Protein AF-A0A3B8UDR5-F1 (afdb_monomer)

Foldseek 3Di:
DVVVVVVVCCLAPPFQEQDDPQWADPDPWKTFRNVDDQQPDDQLCVVVVNPDDPDPRGSTNMDTNPDGPPPRHPDPD

Structure (mmCIF, N/CA/C/O backbone):
data_AF-A0A3B8UDR5-F1
#
_entry.id   AF-A0A3B8UDR5-F1
#
loop_
_atom_site.group_PDB
_atom_site.id
_atom_site.type_symbol
_atom_site.label_atom_id
_atom_site.label_alt_id
_atom_site.label_comp_id
_atom_site.label_asym_id
_atom_site.label_entity_id
_atom_site.label_seq_id
_atom_site.pdbx_PDB_ins_code
_atom_site.Cartn_x
_atom_site.Cartn_y
_atom_site.Cartn_z
_atom_site.occupancy
_atom_site.B_iso_or_equiv
_atom_site.auth_seq_id
_atom_site.auth_comp_id
_atom_site.auth_asym_id
_atom_site.auth_atom_id
_atom_site.pdbx_PDB_model_num
ATOM 1 N N . MET A 1 1 ? -20.539 5.636 18.678 1.00 59.44 1 MET A N 1
ATOM 2 C CA . MET A 1 1 ? -20.538 4.161 18.804 1.00 59.44 1 MET A CA 1
ATOM 3 C C . MET A 1 1 ? -20.100 3.478 17.511 1.00 59.44 1 MET A C 1
ATOM 5 O O . MET A 1 1 ? -19.344 2.533 17.585 1.00 59.44 1 MET A O 1
ATOM 9 N N . THR A 1 2 ? -20.476 3.977 16.333 1.00 82.38 2 THR A N 1
ATOM 10 C CA . THR A 1 2 ? -20.116 3.404 15.020 1.00 82.38 2 THR A CA 1
ATOM 11 C C . THR A 1 2 ? -18.616 3.401 14.704 1.00 82.38 2 THR A C 1
ATOM 13 O O . THR A 1 2 ? -18.121 2.397 14.209 1.00 82.38 2 THR A O 1
ATOM 16 N N . GLN A 1 3 ? -17.887 4.477 15.026 1.00 83.06 3 GLN A N 1
ATOM 17 C CA . GLN A 1 3 ? -16.465 4.598 14.671 1.00 83.06 3 GLN A CA 1
ATOM 18 C C . GLN A 1 3 ? -15.595 3.509 15.320 1.00 83.06 3 GLN A C 1
ATOM 20 O O . GLN A 1 3 ? -14.842 2.849 14.627 1.00 83.06 3 GLN A O 1
ATOM 25 N N . GLN A 1 4 ? -15.795 3.224 16.61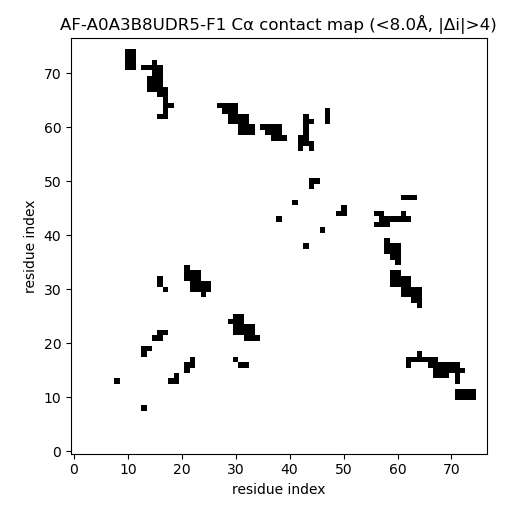2 1.00 85.50 4 GLN A N 1
ATOM 26 C CA . GLN A 1 4 ? -15.023 2.205 17.340 1.00 85.50 4 GLN A CA 1
ATOM 27 C C . GLN A 1 4 ? -15.160 0.795 16.747 1.00 85.50 4 GLN A C 1
ATOM 29 O O . GLN A 1 4 ? -14.195 0.040 16.735 1.00 85.50 4 GLN A O 1
ATOM 34 N N . PHE A 1 5 ? -16.345 0.433 16.245 1.00 86.31 5 PHE A N 1
ATOM 35 C CA . PHE A 1 5 ? -16.546 -0.857 15.579 1.00 86.31 5 PHE A CA 1
ATOM 36 C C . PHE A 1 5 ? -15.862 -0.912 14.213 1.00 86.31 5 PHE A C 1
ATOM 38 O O . PHE A 1 5 ? -15.324 -1.952 13.847 1.00 86.31 5 PHE A O 1
ATOM 45 N N . VAL A 1 6 ? -15.878 0.195 13.469 1.00 82.50 6 VAL A N 1
ATOM 46 C CA . VAL A 1 6 ? -15.195 0.296 12.173 1.00 82.50 6 VAL A CA 1
ATOM 47 C C . VAL A 1 6 ? -13.682 0.229 12.365 1.00 82.50 6 VAL A C 1
ATOM 49 O O . VAL A 1 6 ? -13.023 -0.522 11.654 1.00 82.50 6 VAL A O 1
ATOM 52 N N . ASP A 1 7 ? -13.156 0.938 13.363 1.00 80.81 7 ASP A N 1
ATOM 53 C CA . ASP A 1 7 ? -11.732 0.944 13.693 1.00 80.81 7 ASP A CA 1
ATOM 54 C C . ASP A 1 7 ? -11.266 -0.453 14.128 1.00 80.81 7 ASP A C 1
ATOM 56 O O . ASP A 1 7 ? -10.263 -0.942 13.624 1.00 80.81 7 ASP A O 1
ATOM 60 N N . ALA A 1 8 ? -12.024 -1.143 14.992 1.00 80.75 8 ALA A N 1
ATOM 61 C CA . ALA A 1 8 ? -11.706 -2.509 15.419 1.00 80.75 8 ALA A CA 1
ATOM 62 C C . ALA A 1 8 ? -11.768 -3.520 14.261 1.00 80.75 8 ALA A C 1
ATOM 64 O O . ALA A 1 8 ? -10.882 -4.359 14.114 1.00 80.75 8 ALA A O 1
ATOM 65 N N . PHE A 1 9 ? -12.788 -3.419 13.403 1.00 80.31 9 PHE A N 1
ATOM 66 C CA . PHE A 1 9 ? -12.907 -4.274 12.222 1.00 80.31 9 PHE A CA 1
ATOM 67 C C . PHE A 1 9 ? -11.736 -4.065 11.256 1.00 80.31 9 PHE A C 1
ATOM 69 O O . PHE A 1 9 ? -11.185 -5.034 10.732 1.00 80.31 9 PHE A O 1
ATOM 76 N N . TYR A 1 10 ? -11.348 -2.808 11.038 1.00 76.25 10 TYR A N 1
ATOM 77 C CA . TYR A 1 10 ? -10.225 -2.448 10.184 1.00 76.25 10 TYR A CA 1
ATOM 78 C C . TYR A 1 10 ? -8.881 -2.864 10.797 1.00 76.25 10 TYR A C 1
ATOM 80 O O . TYR A 1 10 ? -8.053 -3.402 10.079 1.00 76.25 10 TYR A O 1
ATOM 88 N N . ALA A 1 11 ? -8.689 -2.725 12.111 1.00 72.75 11 ALA A N 1
ATOM 89 C CA . ALA A 1 11 ? -7.521 -3.221 12.846 1.00 72.75 11 ALA A CA 1
ATOM 90 C C . ALA A 1 11 ? -7.312 -4.743 12.694 1.00 72.75 11 ALA A C 1
ATOM 92 O O . ALA A 1 11 ? -6.184 -5.219 12.569 1.00 72.75 11 ALA A O 1
ATOM 93 N N . GLU A 1 12 ? -8.402 -5.515 12.693 1.00 71.56 12 GLU A N 1
ATOM 94 C CA . GLU A 1 12 ? -8.362 -6.981 12.614 1.00 71.56 12 GLU A CA 1
ATOM 95 C C . GLU A 1 12 ? -8.270 -7.513 11.174 1.00 71.56 12 GLU A C 1
ATOM 97 O O . GLU A 1 12 ? -7.610 -8.520 10.926 1.00 71.56 12 GLU A O 1
ATOM 102 N N . ASN A 1 13 ? -8.918 -6.844 10.215 1.00 73.06 13 ASN A N 1
ATOM 103 C CA . ASN A 1 13 ? -9.086 -7.348 8.844 1.00 73.06 13 ASN A CA 1
ATOM 104 C C . ASN A 1 13 ? -8.388 -6.477 7.785 1.00 73.06 13 ASN A C 1
ATOM 106 O O . ASN A 1 13 ? -8.491 -6.743 6.584 1.00 73.06 13 ASN A O 1
ATOM 110 N N . GLY A 1 14 ? -7.716 -5.411 8.213 1.00 68.50 14 GLY A N 1
ATOM 111 C CA . GLY A 1 14 ? -7.094 -4.420 7.349 1.00 68.50 14 GLY A CA 1
ATOM 112 C C . GLY A 1 14 ? -5.871 -4.961 6.598 1.00 68.50 14 GLY A C 1
ATOM 113 O O . GLY A 1 14 ? -5.115 -5.787 7.112 1.00 68.50 14 GLY A O 1
ATOM 114 N N . PRO A 1 15 ? -5.636 -4.502 5.361 1.00 70.88 15 PRO A N 1
ATOM 115 C CA . PRO A 1 15 ? -4.480 -4.913 4.575 1.00 70.88 15 PRO A CA 1
ATOM 116 C C . PRO A 1 15 ? -3.185 -4.213 5.031 1.00 70.88 15 PRO A C 1
ATOM 118 O O . PRO A 1 15 ? -3.128 -2.994 5.078 1.00 70.88 15 PRO A O 1
ATOM 121 N N . CYS A 1 16 ? -2.097 -4.953 5.293 1.00 72.06 16 CYS A N 1
ATOM 122 C CA . CYS A 1 16 ? -0.856 -4.375 5.861 1.00 72.06 16 CYS A CA 1
ATOM 123 C 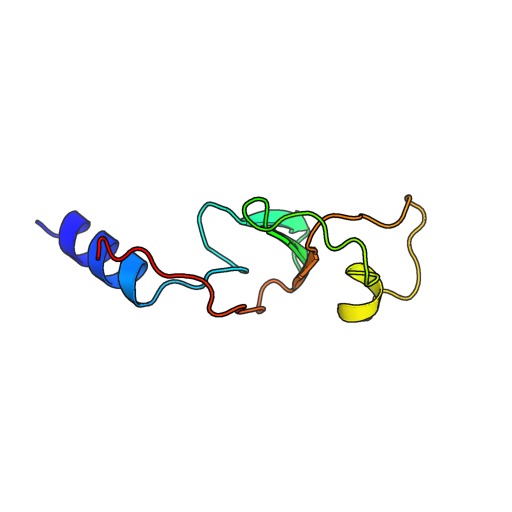C . CYS A 1 16 ? 0.016 -3.575 4.901 1.00 72.06 16 CYS A C 1
ATOM 125 O O . CYS A 1 16 ? 0.871 -2.807 5.336 1.00 72.06 16 CYS A O 1
ATOM 127 N N . CYS A 1 17 ? -0.084 -3.858 3.610 1.00 71.38 17 CYS A N 1
ATOM 128 C CA . CYS A 1 17 ? 0.832 -3.297 2.635 1.00 71.38 17 CYS A CA 1
ATOM 129 C C . CYS A 1 17 ? 0.074 -2.383 1.705 1.00 71.38 17 CYS A C 1
ATOM 131 O O . CYS A 1 17 ? 0.334 -1.206 1.764 1.00 71.38 17 CYS A O 1
ATOM 133 N N . ALA A 1 18 ? -0.899 -2.833 0.926 1.00 73.94 18 ALA A N 1
ATOM 134 C CA . ALA A 1 18 ? -1.717 -1.895 0.178 1.00 73.94 18 ALA A CA 1
ATOM 135 C C . ALA A 1 18 ? -2.952 -1.466 0.976 1.00 73.94 18 ALA A C 1
ATOM 137 O O . ALA A 1 18 ? -3.927 -2.205 1.070 1.00 73.94 18 ALA A O 1
ATOM 138 N N . GLY A 1 19 ? -2.910 -0.250 1.523 1.00 71.38 19 GLY A N 1
ATOM 139 C CA . GLY A 1 19 ? -4.071 0.367 2.161 1.00 71.38 19 GLY A CA 1
ATOM 140 C C . GLY A 1 19 ? -4.101 0.330 3.684 1.00 71.38 19 GLY A C 1
ATOM 141 O O . GLY A 1 19 ? -5.197 0.466 4.210 1.00 71.38 19 GLY A O 1
ATOM 142 N N . CYS A 1 20 ? -2.957 0.182 4.362 1.00 78.38 20 CYS A N 1
ATOM 143 C CA . CYS A 1 20 ? -2.779 0.599 5.760 1.00 78.38 20 CYS A CA 1
ATOM 144 C C . CYS A 1 20 ? -2.259 2.045 5.841 1.00 78.38 20 CYS A C 1
ATOM 146 O O . CYS A 1 20 ? -1.779 2.599 4.849 1.00 78.38 20 CYS A O 1
ATOM 148 N N . ASP A 1 21 ? -2.231 2.611 7.048 1.00 78.75 21 ASP A N 1
ATOM 149 C CA . ASP A 1 21 ? -1.676 3.950 7.308 1.00 78.75 21 ASP A CA 1
ATOM 150 C C . ASP A 1 21 ? -0.174 4.075 7.002 1.00 78.75 21 ASP A C 1
ATOM 152 O O . ASP A 1 21 ? 0.339 5.166 6.752 1.00 78.75 21 ASP A O 1
ATOM 156 N N . PHE A 1 22 ? 0.552 2.955 6.988 1.00 79.69 22 PHE A N 1
ATOM 157 C CA . PHE A 1 22 ? 1.985 2.908 6.685 1.00 79.69 22 PHE A CA 1
ATOM 158 C C . PHE A 1 22 ? 2.283 2.712 5.196 1.00 79.69 22 PHE A C 1
ATOM 160 O O . PHE A 1 22 ? 3.437 2.461 4.832 1.00 79.69 22 PHE A O 1
ATOM 167 N N . TRP A 1 23 ? 1.275 2.804 4.328 1.00 84.19 23 TRP A N 1
ATOM 168 C CA . TRP A 1 23 ? 1.472 2.713 2.891 1.00 84.19 23 TRP A CA 1
ATOM 169 C C . TRP A 1 23 ? 1.423 4.079 2.228 1.00 84.19 23 TRP A C 1
ATOM 171 O O . TRP A 1 23 ? 0.383 4.736 2.160 1.00 84.19 23 TRP A O 1
ATOM 181 N N . ARG A 1 24 ? 2.568 4.500 1.693 1.00 85.50 24 ARG A N 1
ATOM 182 C CA . ARG A 1 24 ? 2.690 5.763 0.975 1.00 85.50 24 ARG A CA 1
ATOM 183 C C . ARG A 1 24 ? 2.467 5.538 -0.513 1.00 85.50 24 ARG A C 1
ATOM 185 O O . ARG A 1 24 ? 3.160 4.752 -1.155 1.00 85.50 24 ARG A O 1
ATOM 192 N N . TRP A 1 25 ? 1.511 6.271 -1.069 1.00 85.75 25 TRP A N 1
ATOM 193 C CA . TRP A 1 25 ? 1.199 6.228 -2.493 1.00 85.75 25 TRP A CA 1
ATOM 194 C C . TRP A 1 25 ? 2.306 6.896 -3.318 1.00 85.75 25 TRP A C 1
ATOM 196 O O . TRP A 1 25 ? 2.680 8.035 -3.036 1.00 85.75 25 TRP A O 1
ATOM 206 N N . ILE A 1 26 ? 2.804 6.208 -4.349 1.00 85.38 26 ILE A N 1
ATOM 207 C CA . ILE A 1 26 ? 3.765 6.767 -5.315 1.00 85.38 26 ILE A CA 1
ATOM 208 C C . ILE A 1 26 ? 3.037 7.100 -6.620 1.00 85.38 26 ILE A C 1
ATOM 210 O O . ILE A 1 26 ? 3.190 8.190 -7.166 1.00 85.38 26 ILE A O 1
ATOM 214 N N . ASN A 1 27 ? 2.233 6.160 -7.122 1.00 84.69 27 ASN A N 1
ATOM 215 C CA . ASN A 1 27 ? 1.365 6.343 -8.280 1.00 84.69 27 ASN A CA 1
ATOM 216 C C . ASN A 1 27 ? 0.122 5.440 -8.188 1.00 84.69 27 ASN A C 1
ATOM 218 O O . ASN A 1 27 ? -0.074 4.705 -7.224 1.00 84.69 27 ASN A O 1
ATOM 222 N N . THR A 1 28 ? -0.720 5.447 -9.225 1.00 83.12 28 THR A N 1
ATOM 223 C CA . THR A 1 28 ? -2.013 4.737 -9.239 1.00 83.12 28 THR A CA 1
ATOM 224 C C . THR A 1 28 ? -1.934 3.230 -9.034 1.00 83.12 28 THR A C 1
ATOM 226 O O . THR A 1 28 ? -2.938 2.644 -8.617 1.00 83.12 28 THR A O 1
ATOM 229 N N . ARG A 1 29 ? -0.779 2.612 -9.300 1.00 84.56 29 ARG A N 1
ATOM 230 C CA . ARG A 1 29 ? -0.573 1.158 -9.254 1.00 84.56 29 ARG A CA 1
ATOM 231 C C . ARG A 1 29 ? 0.435 0.724 -8.190 1.00 84.56 29 ARG A C 1
ATOM 233 O O . ARG A 1 29 ? 0.417 -0.442 -7.811 1.00 84.56 29 ARG A O 1
ATOM 240 N N . ILE A 1 30 ? 1.298 1.629 -7.729 1.00 84.75 30 ILE A N 1
ATOM 241 C CA . ILE A 1 30 ? 2.458 1.325 -6.886 1.00 84.75 30 ILE A CA 1
ATOM 242 C C . ILE A 1 30 ? 2.511 2.291 -5.703 1.00 84.75 30 ILE A C 1
ATOM 244 O O . ILE A 1 30 ? 2.295 3.498 -5.843 1.00 84.75 30 ILE A O 1
ATOM 248 N N . GLY A 1 31 ? 2.882 1.759 -4.548 1.00 84.88 31 GLY A N 1
ATOM 249 C CA . GLY A 1 31 ? 3.284 2.538 -3.387 1.00 84.88 31 GLY A CA 1
ATOM 250 C C . GLY A 1 31 ? 4.391 1.825 -2.630 1.00 84.88 31 GLY A C 1
ATOM 251 O O . GLY A 1 31 ? 4.977 0.864 -3.129 1.00 84.88 31 GLY A O 1
ATOM 252 N N . GLU A 1 32 ? 4.680 2.299 -1.428 1.00 83.81 32 GLU A N 1
ATOM 253 C CA . GLU A 1 32 ? 5.703 1.715 -0.569 1.00 83.81 32 GLU A CA 1
ATOM 254 C C . GLU A 1 32 ? 5.228 1.575 0.872 1.00 83.81 32 GLU A C 1
ATOM 256 O O . GLU A 1 32 ? 4.533 2.441 1.406 1.00 83.81 32 GLU A O 1
ATOM 261 N N . CYS A 1 33 ? 5.640 0.486 1.517 1.00 82.19 33 CYS A N 1
ATOM 262 C CA . CYS A 1 33 ? 5.462 0.320 2.952 1.00 82.19 33 CYS A CA 1
ATOM 263 C C . CYS A 1 33 ? 6.611 1.014 3.696 1.00 82.19 33 CYS A C 1
ATOM 265 O O . CYS A 1 33 ? 7.765 0.598 3.572 1.00 82.19 33 CYS A O 1
ATOM 267 N N . ILE A 1 34 ? 6.300 2.046 4.488 1.00 81.56 34 ILE A N 1
ATOM 268 C CA . ILE A 1 34 ? 7.298 2.790 5.281 1.00 81.56 34 ILE A CA 1
ATOM 269 C C . ILE A 1 34 ? 7.578 2.164 6.655 1.00 81.56 34 ILE A C 1
ATOM 271 O O . ILE A 1 34 ? 8.516 2.570 7.334 1.00 81.56 34 ILE A O 1
ATOM 275 N N . ARG A 1 35 ? 6.770 1.182 7.078 1.00 78.44 35 ARG A N 1
ATOM 276 C CA . ARG A 1 35 ? 6.957 0.452 8.345 1.00 78.44 35 ARG A CA 1
ATOM 277 C C . ARG A 1 35 ? 8.027 -0.630 8.237 1.00 78.44 35 ARG A C 1
ATOM 279 O O . ARG A 1 35 ? 8.757 -0.869 9.194 1.00 78.44 35 ARG A O 1
ATOM 286 N N . MET A 1 36 ? 8.099 -1.298 7.089 1.00 73.81 36 MET A N 1
ATOM 287 C CA . MET A 1 36 ? 9.080 -2.352 6.856 1.00 73.81 36 MET A CA 1
ATOM 288 C C . MET A 1 36 ? 10.443 -1.739 6.509 1.00 73.81 36 MET A C 1
ATOM 290 O O . MET A 1 36 ? 10.496 -0.769 5.745 1.00 73.81 36 MET A O 1
ATOM 294 N N . PRO A 1 37 ? 11.554 -2.292 7.027 1.00 71.62 37 PRO A N 1
ATOM 295 C CA . PRO A 1 37 ? 12.887 -1.803 6.702 1.00 71.62 37 PRO A CA 1
ATOM 296 C C . PRO A 1 37 ? 13.179 -2.001 5.207 1.00 71.62 37 PRO A C 1
ATOM 298 O O . PRO A 1 37 ? 12.750 -3.016 4.659 1.00 71.62 37 PRO A O 1
ATOM 301 N N . PRO A 1 38 ? 13.916 -1.082 4.553 1.00 69.25 38 PRO A N 1
ATOM 302 C CA . PRO A 1 38 ? 14.314 -1.193 3.148 1.00 69.25 38 PRO A CA 1
ATOM 303 C C . PRO A 1 38 ? 14.779 -2.608 2.786 1.00 69.25 38 PRO A C 1
A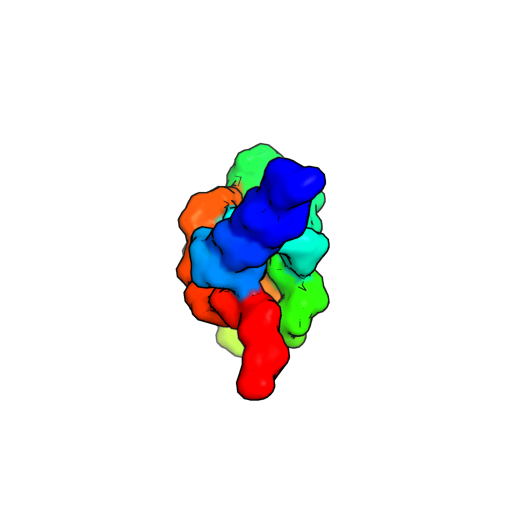TOM 305 O O . PRO A 1 38 ? 15.618 -3.174 3.496 1.00 69.25 38 PRO A O 1
ATOM 308 N N . ASN A 1 39 ? 14.260 -3.193 1.703 1.00 66.38 39 ASN A N 1
ATOM 309 C CA . ASN A 1 39 ? 14.672 -4.530 1.292 1.00 66.38 39 ASN A CA 1
ATOM 310 C C . ASN A 1 39 ? 16.079 -4.475 0.675 1.00 66.38 39 ASN A C 1
ATOM 312 O O . ASN A 1 39 ? 16.286 -4.196 -0.498 1.00 66.38 39 ASN A O 1
ATOM 316 N N . GLN A 1 40 ? 17.098 -4.762 1.480 1.00 57.78 40 GLN A N 1
ATOM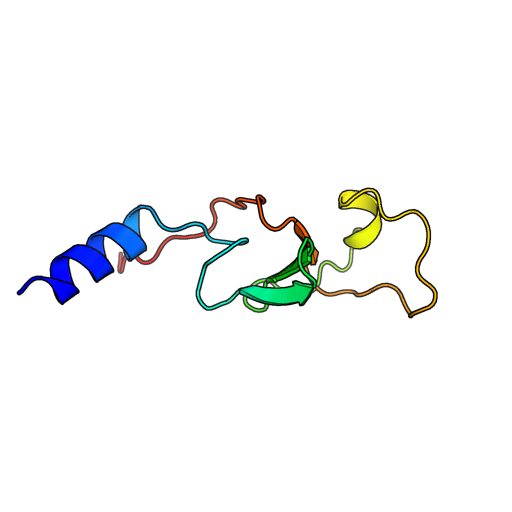 317 C CA . GLN A 1 40 ? 18.489 -4.673 1.019 1.00 57.78 40 GLN A CA 1
ATOM 318 C C . GLN A 1 40 ? 18.889 -5.802 0.049 1.00 57.78 40 GLN A C 1
ATOM 320 O O . GLN A 1 40 ? 19.967 -5.749 -0.537 1.00 57.78 40 GLN A O 1
ATOM 325 N N . SER A 1 41 ? 18.050 -6.831 -0.111 1.00 53.56 41 SER A N 1
ATOM 326 C CA . SER A 1 41 ? 18.396 -8.085 -0.793 1.00 53.56 41 SER A CA 1
ATOM 327 C C . SER A 1 41 ? 17.650 -8.353 -2.103 1.00 53.56 41 SER A C 1
ATOM 329 O O . SER A 1 41 ? 18.014 -9.293 -2.808 1.00 53.56 41 SER A O 1
ATOM 331 N N . HIS A 1 42 ? 16.632 -7.567 -2.464 1.00 54.75 42 HIS A N 1
ATOM 332 C CA . HIS A 1 42 ? 15.851 -7.807 -3.678 1.00 54.75 42 HIS A CA 1
ATOM 333 C C . HIS A 1 42 ? 15.447 -6.491 -4.324 1.00 54.75 42 HIS A C 1
ATOM 335 O O . HIS A 1 42 ? 15.027 -5.561 -3.645 1.00 54.75 42 HIS A O 1
ATOM 341 N N . ASP A 1 43 ? 15.523 -6.422 -5.648 1.00 64.25 43 ASP A N 1
ATOM 342 C CA . ASP A 1 43 ? 14.937 -5.305 -6.368 1.00 64.25 43 ASP A CA 1
ATOM 343 C C . ASP A 1 43 ? 13.414 -5.344 -6.220 1.00 64.25 43 ASP A C 1
ATOM 345 O O . ASP A 1 43 ? 12.731 -6.168 -6.837 1.00 64.25 43 ASP A O 1
ATOM 349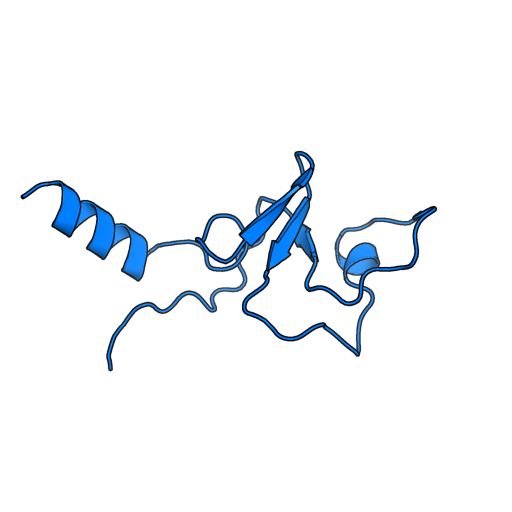 N N . ALA A 1 44 ? 12.887 -4.463 -5.371 1.00 68.31 44 ALA A N 1
ATOM 350 C CA . ALA A 1 44 ? 11.454 -4.330 -5.157 1.00 68.31 44 ALA A CA 1
ATOM 351 C C . ALA A 1 44 ? 10.715 -4.021 -6.471 1.00 68.31 44 ALA A C 1
ATOM 353 O O . ALA A 1 44 ? 9.600 -4.491 -6.671 1.00 68.31 44 ALA A O 1
ATOM 354 N N . ALA A 1 45 ? 11.345 -3.288 -7.397 1.00 69.88 45 ALA A N 1
ATOM 355 C CA . ALA A 1 45 ? 10.750 -2.929 -8.680 1.00 69.88 45 ALA A CA 1
ATOM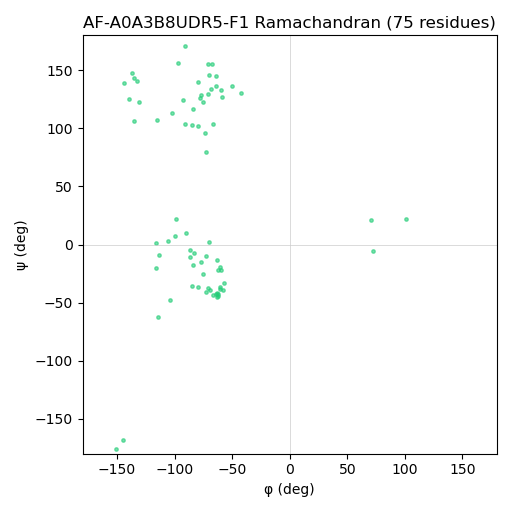 356 C C . ALA A 1 45 ? 10.669 -4.132 -9.639 1.00 69.88 45 ALA A C 1
ATOM 358 O O . ALA A 1 45 ? 9.631 -4.339 -10.269 1.00 69.88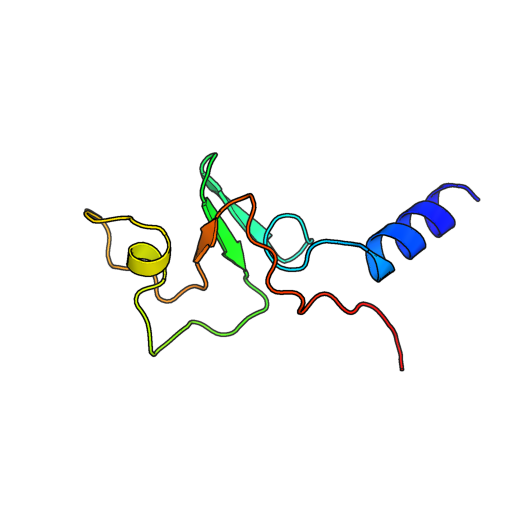 45 ALA A O 1
ATOM 359 N N . ALA A 1 46 ? 11.704 -4.980 -9.691 1.00 69.50 46 ALA A N 1
ATOM 360 C CA . ALA A 1 46 ? 11.663 -6.231 -10.457 1.00 69.50 46 ALA A CA 1
ATOM 361 C C . ALA A 1 46 ? 10.558 -7.174 -9.962 1.00 69.50 46 ALA A C 1
ATOM 363 O O . ALA A 1 46 ? 9.872 -7.792 -10.774 1.00 69.50 46 ALA A O 1
ATOM 364 N N . GLY A 1 47 ? 10.327 -7.237 -8.644 1.00 71.25 47 GLY A N 1
ATOM 365 C CA . GLY A 1 47 ? 9.212 -7.997 -8.061 1.00 71.25 47 GLY A CA 1
ATOM 366 C C . GLY A 1 47 ? 7.825 -7.521 -8.520 1.00 71.25 47 GLY A C 1
ATOM 367 O O . GLY A 1 47 ? 6.862 -8.280 -8.450 1.00 71.25 47 GLY A O 1
ATOM 368 N N . LEU A 1 48 ? 7.729 -6.292 -9.035 1.00 74.81 48 LEU A N 1
ATOM 369 C CA . LEU A 1 48 ? 6.513 -5.688 -9.585 1.00 74.81 48 LEU A CA 1
ATOM 370 C C . LEU A 1 48 ? 6.448 -5.748 -11.121 1.00 74.81 48 LEU A C 1
ATOM 372 O O . LEU A 1 48 ? 5.560 -5.137 -11.716 1.00 74.81 48 LEU A O 1
ATOM 376 N N . GLY A 1 49 ? 7.382 -6.449 -11.773 1.00 75.75 49 GLY A N 1
ATOM 377 C CA . GLY A 1 49 ? 7.466 -6.523 -13.234 1.00 75.75 49 GLY A CA 1
ATOM 378 C C . GLY A 1 49 ? 7.913 -5.213 -13.893 1.00 75.75 49 GLY A C 1
ATOM 379 O O . GLY A 1 49 ? 7.638 -4.985 -15.068 1.00 75.75 49 GLY A O 1
ATOM 380 N N . ILE A 1 50 ? 8.571 -4.321 -13.145 1.00 75.31 50 ILE A N 1
ATOM 381 C CA . ILE A 1 50 ? 9.096 -3.061 -13.677 1.00 75.31 50 ILE A CA 1
ATOM 382 C C . ILE A 1 50 ? 10.472 -3.340 -14.280 1.00 75.31 50 ILE A C 1
ATOM 38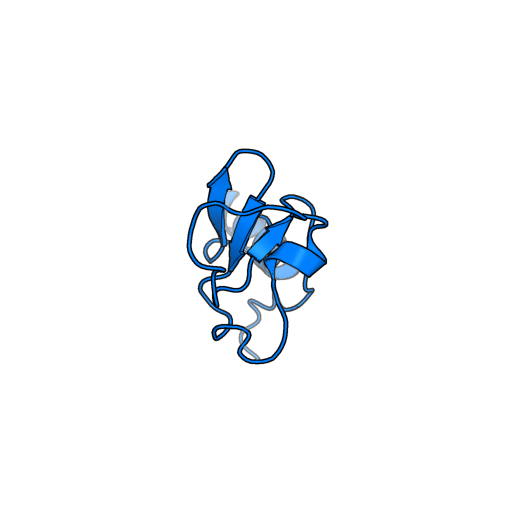4 O O . ILE A 1 50 ? 11.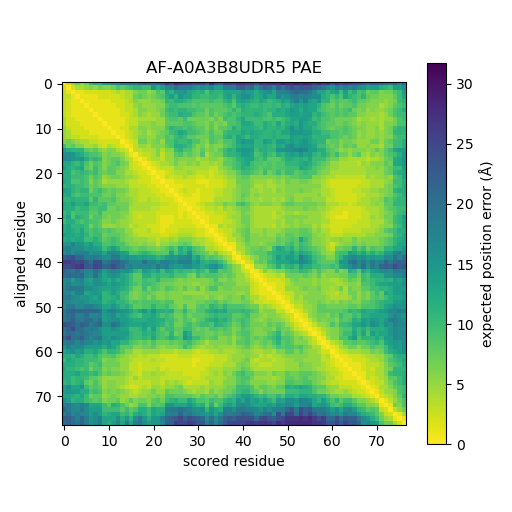465 -3.473 -13.570 1.00 75.31 50 ILE A O 1
ATOM 388 N N . GLU A 1 51 ? 10.527 -3.421 -15.606 1.00 73.62 51 GLU A N 1
ATOM 389 C CA . GLU A 1 51 ? 11.754 -3.757 -16.342 1.00 73.62 51 GLU A CA 1
ATOM 390 C C . GLU A 1 51 ? 12.666 -2.544 -16.594 1.00 73.62 51 GLU A C 1
ATOM 392 O O . GLU A 1 51 ? 13.855 -2.700 -16.870 1.00 73.62 51 GLU A O 1
ATOM 397 N N . GLY A 1 52 ? 12.132 -1.324 -16.474 1.00 68.00 52 GLY A N 1
ATOM 398 C CA . GLY A 1 52 ? 12.863 -0.085 -16.728 1.00 68.00 52 GLY A CA 1
ATOM 399 C C . GLY A 1 52 ? 12.526 1.004 -15.716 1.00 68.00 52 GLY A C 1
ATOM 400 O O . GLY A 1 52 ? 11.365 1.371 -15.550 1.00 68.00 52 GLY A O 1
ATOM 401 N N . CYS A 1 53 ? 13.556 1.552 -15.071 1.00 69.06 53 CYS A N 1
ATOM 402 C CA . CYS A 1 53 ? 13.450 2.727 -14.214 1.00 69.06 53 CYS A CA 1
ATOM 403 C C . CYS A 1 53 ? 14.549 3.719 -14.606 1.00 69.06 53 CYS A C 1
ATOM 405 O O . CYS A 1 53 ? 15.730 3.375 -14.593 1.00 69.06 53 CYS A O 1
ATOM 407 N N . SER A 1 54 ? 14.169 4.941 -14.978 1.00 74.31 54 SER A N 1
ATOM 408 C CA . SER A 1 54 ? 15.121 6.028 -15.252 1.00 74.31 54 SER A CA 1
ATOM 409 C C . SER A 1 54 ? 15.690 6.650 -13.973 1.00 74.31 54 SER A C 1
ATOM 411 O O . SER A 1 54 ? 16.684 7.371 -14.024 1.00 74.31 54 SER A O 1
ATOM 413 N N . LEU A 1 55 ? 15.056 6.378 -12.830 1.00 63.44 55 LEU A N 1
ATOM 414 C CA . LEU A 1 55 ? 15.486 6.798 -11.504 1.00 63.44 55 LEU A CA 1
ATOM 415 C C . LEU A 1 55 ? 16.259 5.660 -10.816 1.00 63.44 55 LEU A C 1
ATOM 417 O O . LEU A 1 55 ? 16.048 4.490 -11.149 1.00 63.44 55 LEU A O 1
ATOM 421 N N . PRO A 1 56 ? 17.136 5.972 -9.842 1.00 68.62 56 PRO A N 1
ATOM 422 C CA . PRO A 1 56 ? 17.810 4.954 -9.041 1.00 68.62 56 PRO A CA 1
ATOM 423 C C . PRO A 1 56 ? 16.800 3.947 -8.478 1.00 68.62 56 PRO A C 1
ATOM 425 O O . PRO A 1 56 ? 15.727 4.350 -8.021 1.00 68.62 56 PRO A O 1
ATOM 428 N N . ARG A 1 57 ? 17.120 2.644 -8.522 1.00 65.12 57 ARG A N 1
ATOM 429 C CA . ARG A 1 57 ? 16.223 1.623 -7.960 1.00 65.12 57 ARG A CA 1
ATOM 430 C C . ARG A 1 57 ? 16.001 1.921 -6.484 1.00 65.12 57 ARG A C 1
ATOM 432 O O . ARG A 1 57 ? 16.962 2.089 -5.733 1.00 65.12 57 ARG A O 1
ATOM 439 N N . SER A 1 58 ? 14.731 2.004 -6.100 1.00 65.56 58 SER A N 1
ATOM 440 C CA . SER A 1 58 ? 14.369 2.218 -4.708 1.00 65.56 58 SER A CA 1
ATOM 441 C C . SER A 1 58 ? 14.821 1.027 -3.874 1.00 65.56 58 SER A C 1
ATOM 443 O O . SER A 1 58 ? 14.627 -0.119 -4.272 1.00 65.56 58 SER A O 1
ATOM 445 N N . THR A 1 59 ? 15.393 1.306 -2.708 1.00 67.19 59 THR A N 1
ATOM 446 C CA . THR A 1 59 ? 15.591 0.309 -1.651 1.00 67.19 59 THR A CA 1
ATOM 447 C C . THR A 1 59 ? 14.358 0.189 -0.756 1.00 67.19 59 THR A C 1
ATOM 449 O O . THR A 1 59 ? 14.333 -0.634 0.153 1.00 67.19 59 THR A O 1
ATOM 452 N N . SER A 1 60 ? 13.336 1.025 -0.965 1.00 72.19 60 SER A N 1
ATOM 453 C CA . SER A 1 60 ? 12.090 0.935 -0.213 1.00 72.19 60 SER A CA 1
ATOM 454 C C . SER A 1 60 ? 11.276 -0.292 -0.615 1.00 72.19 60 SER A C 1
ATOM 456 O O . SER A 1 60 ? 11.388 -0.809 -1.727 1.00 72.19 60 SER A O 1
ATOM 458 N N . ASN A 1 61 ? 10.429 -0.755 0.305 1.00 78.50 61 ASN A N 1
ATOM 459 C CA . ASN A 1 61 ? 9.537 -1.887 0.077 1.00 78.50 61 ASN A CA 1
ATOM 460 C C . ASN A 1 61 ? 8.393 -1.485 -0.852 1.00 78.50 61 ASN A C 1
ATOM 462 O O . ASN A 1 61 ? 7.289 -1.181 -0.393 1.00 78.50 61 ASN A O 1
ATOM 466 N N . LEU A 1 62 ? 8.677 -1.457 -2.153 1.00 81.69 62 LEU A N 1
ATOM 467 C CA . LEU A 1 62 ? 7.674 -1.212 -3.178 1.00 81.69 62 LEU A CA 1
ATOM 468 C C . LEU A 1 62 ? 6.703 -2.384 -3.245 1.00 81.69 62 LEU A C 1
ATOM 470 O O . LEU A 1 62 ? 7.101 -3.548 -3.298 1.00 81.69 62 LEU A O 1
ATOM 474 N N . THR A 1 63 ? 5.419 -2.060 -3.284 1.00 80.44 63 THR A N 1
ATOM 475 C CA . THR A 1 63 ? 4.343 -3.039 -3.379 1.00 80.44 63 THR A CA 1
ATOM 476 C C . THR A 1 63 ? 3.288 -2.562 -4.374 1.00 80.44 63 THR A C 1
ATOM 478 O O . THR A 1 63 ? 3.059 -1.359 -4.550 1.00 80.44 63 THR A O 1
ATOM 481 N N . ALA A 1 64 ? 2.647 -3.511 -5.058 1.00 83.19 64 ALA A N 1
ATOM 482 C CA . ALA A 1 64 ? 1.489 -3.217 -5.892 1.00 83.19 64 ALA A CA 1
ATOM 483 C C . ALA A 1 64 ? 0.306 -2.786 -5.013 1.00 83.19 64 ALA A C 1
ATOM 485 O O . ALA A 1 64 ? 0.213 -3.161 -3.845 1.00 83.19 64 ALA A O 1
ATOM 486 N N . ARG A 1 65 ? -0.626 -2.014 -5.577 1.00 82.50 65 ARG A N 1
ATOM 487 C CA . ARG A 1 65 ? -1.827 -1.530 -4.872 1.00 82.50 65 ARG A CA 1
ATOM 488 C C . ARG A 1 65 ? -2.786 -2.644 -4.409 1.00 82.50 65 ARG A C 1
ATOM 490 O O . ARG A 1 65 ? -3.693 -2.388 -3.628 1.00 82.50 65 ARG A O 1
ATOM 497 N N . ASP A 1 66 ? -2.626 -3.860 -4.891 1.00 80.38 66 ASP A N 1
ATOM 498 C CA . ASP A 1 66 ? -3.379 -5.046 -4.480 1.00 80.38 66 ASP A CA 1
ATOM 499 C C . ASP A 1 66 ? -2.552 -5.994 -3.594 1.00 80.38 66 ASP A C 1
ATOM 501 O O . ASP A 1 66 ? -3.033 -7.052 -3.192 1.00 80.38 66 ASP A O 1
ATOM 505 N N . HIS A 1 67 ? -1.314 -5.624 -3.253 1.00 79.06 67 HIS A N 1
ATOM 506 C CA . HIS A 1 67 ? -0.425 -6.476 -2.478 1.00 79.06 67 HIS A CA 1
ATOM 507 C C . HIS A 1 67 ? -0.766 -6.482 -0.982 1.00 79.06 67 HIS A C 1
ATOM 509 O O . HIS A 1 67 ? -0.756 -5.450 -0.302 1.00 79.06 67 HIS A O 1
ATOM 515 N N . LEU A 1 68 ? -0.956 -7.685 -0.444 1.00 76.06 68 LEU A N 1
ATOM 516 C CA . LEU A 1 68 ? -1.216 -7.943 0.968 1.00 76.06 68 LEU A CA 1
ATOM 517 C C . LEU A 1 68 ? -0.058 -8.749 1.560 1.00 76.06 68 LEU A C 1
ATOM 519 O O . LEU A 1 68 ? 0.063 -9.939 1.290 1.00 76.06 68 LEU A O 1
ATOM 523 N N . CYS A 1 69 ? 0.780 -8.118 2.384 1.00 72.75 69 CYS A N 1
ATOM 524 C CA . CYS A 1 69 ? 1.905 -8.809 3.023 1.00 72.75 69 CYS A CA 1
ATOM 525 C C . CYS A 1 69 ? 1.521 -9.570 4.303 1.00 72.75 69 CYS A C 1
ATOM 527 O O . CYS A 1 69 ? 2.352 -10.280 4.851 1.00 72.75 69 CYS A O 1
ATOM 529 N N . GLY A 1 70 ? 0.284 -9.431 4.798 1.00 69.69 70 GLY A N 1
ATOM 530 C CA . GLY A 1 70 ? -0.212 -10.187 5.960 1.00 69.69 70 GLY A CA 1
ATOM 531 C C . GLY A 1 70 ? 0.363 -9.774 7.323 1.00 69.69 70 GLY A C 1
ATOM 532 O O . GLY A 1 70 ? -0.129 -10.233 8.347 1.00 69.69 70 GLY A O 1
ATOM 533 N N . GLU A 1 71 ? 1.336 -8.863 7.355 1.00 69.00 71 GLU A N 1
ATOM 534 C CA . GLU A 1 71 ? 1.950 -8.315 8.577 1.00 69.00 71 GLU A CA 1
ATOM 535 C C . GLU A 1 71 ? 1.018 -7.385 9.386 1.00 69.00 71 GLU A C 1
ATOM 537 O O . GLU A 1 71 ? 1.428 -6.813 10.398 1.00 69.00 71 GLU A O 1
ATOM 542 N N . PHE A 1 72 ? -0.239 -7.193 8.960 1.00 65.69 72 PHE A N 1
ATOM 543 C CA . PHE A 1 72 ? -1.151 -6.273 9.636 1.00 65.69 72 PHE A CA 1
ATOM 544 C C . PHE A 1 72 ? -1.678 -7.003 10.848 1.00 65.69 72 PHE A C 1
ATOM 546 O O . PHE A 1 72 ? -2.529 -7.884 10.745 1.00 65.69 72 PHE A O 1
ATOM 553 N N . ARG A 1 73 ? -1.117 -6.667 11.998 1.00 57.22 73 ARG A N 1
ATOM 554 C CA . ARG A 1 73 ? -1.641 -7.073 13.289 1.00 57.22 73 ARG A CA 1
ATOM 555 C C . ARG A 1 73 ? -1.604 -5.859 14.189 1.00 57.22 73 ARG A C 1
ATOM 557 O O . ARG A 1 73 ? -0.535 -5.449 14.635 1.00 57.22 73 ARG A O 1
ATOM 564 N N . ASP A 1 74 ? -2.786 -5.310 14.426 1.00 53.94 74 ASP A N 1
ATOM 565 C CA . ASP A 1 74 ? -3.035 -4.222 15.370 1.00 53.94 74 ASP A CA 1
ATOM 566 C C . ASP A 1 74 ? -3.575 -4.750 16.717 1.00 53.94 74 ASP A C 1
ATOM 568 O O . ASP A 1 74 ? -4.223 -4.032 17.474 1.00 53.94 74 ASP A O 1
ATOM 572 N N . GLN A 1 75 ? -3.336 -6.027 17.044 1.00 48.97 75 GLN A N 1
ATOM 573 C CA . GLN A 1 75 ? -3.647 -6.542 18.379 1.00 48.97 75 GLN A CA 1
ATOM 574 C C . GLN A 1 75 ? -2.593 -6.045 19.388 1.00 48.97 75 GLN A C 1
ATOM 576 O O . GLN A 1 75 ? -1.413 -6.373 19.218 1.00 48.97 75 GLN A O 1
ATOM 581 N N . PRO A 1 76 ? -2.967 -5.331 20.475 1.00 46.97 76 PRO A N 1
ATOM 582 C CA . PRO A 1 76 ? -2.226 -5.487 21.718 1.00 46.97 76 PRO A CA 1
ATOM 583 C C . PRO A 1 76 ? -2.343 -6.964 22.110 1.00 46.97 76 PRO A C 1
ATOM 585 O O . PRO A 1 76 ? -3.425 -7.543 22.007 1.00 46.97 76 PRO A O 1
ATOM 588 N N . ALA A 1 77 ? -1.218 -7.579 22.462 1.00 42.28 77 ALA A N 1
ATOM 589 C CA . ALA A 1 77 ? -1.181 -8.958 22.941 1.00 42.28 77 ALA A CA 1
ATOM 590 C C . ALA A 1 77 ? -2.177 -9.217 24.086 1.00 42.28 77 ALA A C 1
ATOM 592 O O . ALA A 1 77 ? -2.429 -8.274 24.876 1.00 42.28 77 ALA A O 1
#

Sequence (77 aa):
MTQQFVDAFYAENGPCCAGCDFWRWINTRIGECIRMPPNQSHDAAAGLGIEGCSLPRSTSNLTARDHLCGEFRDQPA

Solvent-accessible surface area (backbone atoms only — not comparable to full-atom values): 4691 Å² total; per-residue (Å²): 118,67,64,64,56,52,51,51,50,43,42,70,70,42,38,42,33,35,77,31,94,48,34,47,79,74,53,100,56,38,26,31,33,73,77,56,76,57,42,90,85,55,62,28,50,55,77,70,70,50,90,77,70,98,58,82,83,61,48,52,37,46,39,45,59,84,37,66,73,71,77,42,68,68,70,80,130

Mean predicted aligned error: 8.57 Å

pLDDT: mean 73.25, std 9.85, range [42.28, 86.31]

Radius of gyration: 14.46 Å; Cα contacts (8 Å, |Δi|>4): 111; chains: 1; bounding box: 39×17×40 Å

Secondary structure (DSSP, 8-state):
-HHHHHHHHHHHH--SSSSSTTEEE-SSSEEEESSS---TTS-TTGGGT----SSPPP-SEEEETT---S-------